Protein AF-A0A352UF40-F1 (afdb_monomer_lite)

Radius of gyration: 16.6 Å; chains: 1; bounding box: 32×24×46 Å

Foldseek 3Di:
DAFDDDDPVLVVVLVVVVCLVPDDVSDACPPPPSNGHDDDDAAPVVSVPDPPQVVCVVCVVVVHHDDDDPPDDDPPRVRHPPRCPVVPDD

pLDDT: mean 88.01, std 12.38, range [34.97, 97.56]

Secondary structure (DSSP, 8-state):
-EEPP--HHHHHHHHHTSGGGGSGGG--TT-TTT--EEE--SBHHHHHT--HHHHHHHHHHTT------TT---TTGGGBTT-GGGTS--

Structure (mmCIF, N/CA/C/O backbone):
data_AF-A0A352UF40-F1
#
_entry.id   AF-A0A352UF40-F1
#
loop_
_atom_site.group_PDB
_atom_site.id
_atom_site.type_symbol
_atom_site.label_atom_id
_atom_site.label_alt_id
_atom_site.label_comp_id
_atom_site.label_asym_id
_atom_site.label_entity_id
_atom_site.label_seq_id
_atom_site.pdbx_PDB_ins_code
_atom_site.Cartn_x
_atom_site.Cartn_y
_atom_site.Cartn_z
_atom_site.occupancy
_atom_site.B_iso_or_equiv
_atom_site.auth_seq_id
_atom_site.auth_comp_id
_atom_site.auth_asym_id
_atom_site.auth_atom_id
_atom_site.pdbx_PDB_model_num
ATOM 1 N N . VAL A 1 1 ? 0.561 7.415 -3.926 1.00 93.00 1 VAL A N 1
ATOM 2 C CA . VAL A 1 1 ? 1.464 6.328 -4.372 1.00 93.00 1 VAL A CA 1
ATOM 3 C C . VAL A 1 1 ? 2.400 6.920 -5.404 1.00 93.00 1 VAL A C 1
ATOM 5 O O . VAL A 1 1 ? 1.909 7.609 -6.288 1.00 93.00 1 VAL A O 1
ATOM 8 N N . HIS A 1 2 ? 3.704 6.706 -5.259 1.00 96.69 2 HIS A N 1
ATOM 9 C CA . HIS A 1 2 ? 4.722 7.147 -6.212 1.00 96.69 2 HIS A CA 1
ATOM 10 C C . HIS A 1 2 ? 5.180 5.931 -7.008 1.00 96.69 2 HIS A C 1
ATOM 12 O O . HIS A 1 2 ? 5.634 4.940 -6.433 1.00 96.69 2 HIS A O 1
ATOM 18 N N . VAL A 1 3 ? 4.994 6.001 -8.318 1.00 96.44 3 VAL A N 1
ATOM 19 C CA . VAL A 1 3 ? 5.321 4.938 -9.270 1.00 96.44 3 VAL A CA 1
ATOM 20 C C . VAL A 1 3 ? 6.680 5.273 -9.888 1.00 96.44 3 VAL A C 1
ATOM 22 O O . VAL A 1 3 ? 6.983 6.454 -10.066 1.00 96.44 3 VAL A O 1
ATOM 25 N N . ARG A 1 4 ? 7.526 4.271 -10.145 1.00 96.62 4 ARG A N 1
ATOM 26 C CA . ARG A 1 4 ? 8.788 4.499 -10.874 1.00 96.62 4 ARG A CA 1
ATOM 27 C C . ARG A 1 4 ? 8.553 4.653 -12.368 1.00 96.62 4 ARG A C 1
ATOM 29 O O . ARG A 1 4 ? 7.523 4.242 -12.889 1.00 96.62 4 ARG A O 1
ATOM 36 N N . ASP A 1 5 ? 9.572 5.153 -13.048 1.00 97.25 5 ASP A N 1
ATOM 37 C CA . ASP A 1 5 ? 9.655 5.051 -14.496 1.00 97.25 5 ASP A CA 1
ATOM 38 C C . ASP A 1 5 ? 9.902 3.592 -14.923 1.00 97.25 5 ASP A C 1
ATOM 40 O O . ASP A 1 5 ? 10.622 2.832 -14.257 1.00 97.25 5 ASP A O 1
ATOM 44 N N . PHE A 1 6 ? 9.299 3.214 -16.048 1.00 96.25 6 PHE A N 1
ATOM 45 C CA . PHE A 1 6 ? 9.415 1.898 -16.677 1.00 96.25 6 PHE A CA 1
ATOM 46 C C . PHE A 1 6 ? 10.019 2.057 -18.073 1.00 96.25 6 PHE A C 1
ATOM 48 O O . PHE A 1 6 ? 9.706 3.023 -18.773 1.00 96.25 6 PHE A O 1
ATOM 55 N N . SER A 1 7 ? 10.858 1.114 -18.507 1.00 97.56 7 SER A N 1
ATOM 56 C CA . SER A 1 7 ? 11.237 1.049 -19.921 1.00 97.56 7 SER A CA 1
ATOM 57 C C . SER A 1 7 ? 10.092 0.474 -20.751 1.00 97.56 7 SER A C 1
ATOM 59 O O . SER A 1 7 ? 9.252 -0.271 -20.248 1.00 97.56 7 SER A O 1
ATOM 61 N N . GLU A 1 8 ? 10.085 0.773 -22.047 1.00 97.44 8 GLU A N 1
ATOM 62 C CA . GLU A 1 8 ? 9.100 0.223 -22.984 1.00 97.44 8 GLU A CA 1
ATOM 63 C C . GLU A 1 8 ? 9.106 -1.312 -22.979 1.00 97.44 8 GLU A C 1
ATOM 65 O O . GLU A 1 8 ? 8.064 -1.929 -22.787 1.00 97.44 8 GLU A O 1
ATOM 70 N N . SER A 1 9 ? 10.294 -1.920 -23.019 1.00 97.44 9 SER A N 1
ATOM 71 C CA . SER A 1 9 ? 10.464 -3.375 -22.933 1.00 97.44 9 SER A CA 1
ATOM 72 C C . SER A 1 9 ? 9.899 -3.993 -21.650 1.00 97.44 9 SER A C 1
ATOM 74 O O . SER A 1 9 ? 9.411 -5.119 -21.661 1.00 97.44 9 SER A O 1
ATOM 76 N N . GLU A 1 10 ? 9.971 -3.282 -20.526 1.00 96.38 10 GLU A N 1
ATOM 77 C CA . GLU A 1 10 ? 9.438 -3.761 -19.254 1.00 96.38 10 GLU A CA 1
ATOM 78 C C . GLU A 1 10 ? 7.907 -3.687 -19.237 1.00 96.38 10 GLU A C 1
ATOM 80 O O . GLU A 1 10 ? 7.245 -4.611 -18.765 1.00 96.38 10 GLU A O 1
ATOM 85 N N . MET A 1 11 ? 7.345 -2.613 -19.802 1.00 95.94 11 MET A N 1
ATOM 86 C CA . MET A 1 11 ? 5.900 -2.468 -19.967 1.00 95.94 11 MET A CA 1
ATOM 87 C C . MET A 1 11 ? 5.332 -3.534 -20.905 1.00 95.94 11 MET A C 1
ATOM 89 O O . MET A 1 11 ? 4.310 -4.125 -20.571 1.00 95.94 11 MET A O 1
ATOM 93 N N . GLU A 1 12 ? 5.995 -3.830 -22.026 1.00 96.94 12 GLU A N 1
ATOM 94 C CA . GLU A 1 12 ? 5.595 -4.905 -22.947 1.00 96.94 12 GLU A CA 1
ATOM 95 C C . GLU A 1 12 ? 5.536 -6.260 -22.234 1.00 96.94 12 GLU A C 1
ATOM 97 O O . GLU A 1 12 ? 4.500 -6.922 -22.245 1.00 96.94 12 GLU A O 1
ATOM 102 N N . LEU A 1 13 ? 6.601 -6.627 -21.511 1.00 96.44 13 LEU A N 1
ATOM 103 C CA . LEU A 1 13 ? 6.637 -7.862 -20.721 1.00 96.44 13 LEU A CA 1
ATOM 104 C C . LEU A 1 13 ? 5.530 -7.907 -19.659 1.00 96.44 13 LEU A C 1
ATOM 106 O O . LEU A 1 13 ? 4.948 -8.966 -19.403 1.00 96.44 13 LEU A O 1
ATOM 110 N N . TYR A 1 14 ? 5.229 -6.770 -19.027 1.00 96.44 14 TYR A N 1
ATOM 111 C CA . TYR A 1 14 ? 4.174 -6.708 -18.025 1.00 96.44 14 TYR A CA 1
ATOM 112 C C . TYR A 1 14 ? 2.779 -6.860 -18.635 1.00 96.44 14 TYR A C 1
ATOM 114 O O . TYR A 1 14 ? 1.949 -7.592 -18.090 1.00 96.44 14 TYR A O 1
ATOM 122 N N . LEU A 1 15 ? 2.527 -6.228 -19.780 1.00 95.69 15 LEU A N 1
ATOM 123 C CA . LEU A 1 15 ? 1.277 -6.356 -20.528 1.00 95.69 15 LEU A CA 1
ATOM 124 C C . LEU A 1 15 ? 1.063 -7.793 -21.016 1.00 95.69 15 LEU A C 1
ATOM 126 O O . LEU A 1 15 ? -0.021 -8.343 -20.807 1.00 95.69 15 LEU A O 1
ATOM 130 N N . ASP A 1 16 ? 2.105 -8.424 -21.562 1.00 96.75 16 ASP A N 1
ATOM 131 C CA . ASP A 1 16 ? 2.076 -9.812 -22.040 1.00 96.75 16 ASP A CA 1
ATOM 132 C C . ASP A 1 16 ? 1.780 -10.818 -20.921 1.00 96.75 16 ASP A C 1
ATOM 134 O O . ASP A 1 16 ? 1.199 -11.877 -21.163 1.00 96.75 16 ASP A O 1
ATOM 138 N N . SER A 1 17 ? 2.118 -10.484 -19.671 1.00 94.88 17 SER A N 1
ATOM 139 C CA . SER A 1 17 ? 1.794 -11.332 -18.520 1.00 94.88 17 SER A CA 1
ATOM 140 C C . SER A 1 17 ? 0.287 -11.439 -18.237 1.00 94.88 17 SER A C 1
ATOM 142 O O . SER A 1 17 ? -0.131 -12.326 -17.495 1.00 94.88 17 SER A O 1
ATOM 144 N N . GLY A 1 18 ? -0.535 -10.515 -18.754 1.00 95.38 18 GLY A N 1
ATOM 145 C CA . GLY A 1 18 ? -1.973 -10.420 -18.466 1.00 95.38 18 GLY A CA 1
ATOM 146 C C . GLY A 1 18 ? -2.321 -9.927 -17.051 1.00 95.38 18 GLY A C 1
ATOM 147 O O . GLY A 1 18 ? -3.449 -9.502 -16.812 1.00 95.38 18 GLY A O 1
ATOM 148 N N . THR A 1 19 ? -1.344 -9.891 -16.140 1.00 93.12 19 THR A N 1
ATOM 149 C CA . THR A 1 19 ? -1.446 -9.369 -14.769 1.00 93.12 19 THR A CA 1
ATOM 150 C C . THR A 1 19 ? -2.089 -7.982 -14.631 1.00 93.12 19 THR A C 1
ATOM 152 O O . THR A 1 19 ? -2.813 -7.778 -13.661 1.00 93.12 19 THR A O 1
ATOM 155 N N . PRO A 1 20 ? -1.863 -6.995 -15.520 1.00 95.56 20 PRO A N 1
ATOM 156 C CA . PRO A 1 20 ? -2.480 -5.678 -15.350 1.00 95.56 20 PRO A CA 1
ATOM 157 C C . PRO A 1 20 ? -3.996 -5.656 -15.604 1.00 95.56 20 PRO A C 1
ATOM 159 O O . PRO A 1 20 ? -4.664 -4.715 -15.179 1.00 95.56 20 PRO A O 1
ATOM 162 N N . MET A 1 21 ? -4.553 -6.660 -16.289 1.00 95.25 21 MET A N 1
ATOM 163 C CA . MET A 1 21 ? -5.920 -6.607 -16.828 1.00 95.25 21 MET A CA 1
ATOM 164 C C . MET A 1 21 ? -7.012 -6.684 -15.756 1.00 95.25 21 MET A C 1
ATOM 166 O O . MET A 1 21 ? -8.123 -6.206 -15.981 1.00 95.25 21 MET A O 1
ATOM 170 N N . ASP A 1 22 ? -6.709 -7.256 -14.591 1.00 93.38 22 ASP A N 1
ATOM 171 C CA . ASP A 1 22 ? -7.634 -7.362 -13.460 1.00 93.38 22 ASP A CA 1
ATOM 172 C C . ASP A 1 22 ? -7.391 -6.296 -12.377 1.00 93.38 22 ASP A C 1
ATOM 174 O O . ASP A 1 22 ? -7.993 -6.347 -11.301 1.00 93.38 22 ASP A O 1
ATOM 178 N N . ARG A 1 23 ? -6.537 -5.298 -12.655 1.00 93.00 23 ARG A N 1
ATOM 179 C CA . ARG A 1 23 ? -6.108 -4.301 -11.668 1.00 93.00 23 ARG A CA 1
ATOM 180 C C . ARG A 1 23 ? -6.527 -2.898 -12.055 1.00 93.00 23 ARG A C 1
ATOM 182 O O . ARG A 1 23 ? -6.213 -2.395 -13.133 1.00 93.00 23 ARG A O 1
ATOM 189 N N . ALA A 1 24 ? -7.185 -2.213 -11.125 1.00 93.88 24 ALA A N 1
ATOM 190 C CA . ALA A 1 24 ? -7.468 -0.795 -11.283 1.00 93.88 24 ALA A CA 1
ATOM 191 C C . ALA A 1 24 ? -6.150 -0.011 -11.430 1.00 93.88 24 ALA A C 1
ATOM 193 O O . ALA A 1 24 ? -5.247 -0.141 -10.608 1.00 93.88 24 ALA A O 1
ATOM 194 N N . GLY A 1 25 ? -6.042 0.795 -12.490 1.00 93.44 25 GLY A N 1
ATOM 195 C CA . GLY A 1 25 ? -4.807 1.514 -12.819 1.00 93.44 25 GLY A CA 1
ATOM 196 C C . GLY A 1 25 ? -3.735 0.661 -13.503 1.00 93.44 25 GLY A C 1
ATOM 197 O O . GLY A 1 25 ? -2.629 1.156 -13.682 1.00 93.44 25 GLY A O 1
ATOM 198 N N . ALA A 1 26 ? -4.057 -0.579 -13.895 1.00 95.50 26 ALA A N 1
ATOM 199 C CA . ALA A 1 26 ? -3.176 -1.488 -14.625 1.00 95.50 26 ALA A CA 1
ATOM 200 C C . ALA A 1 26 ? -1.870 -1.841 -13.890 1.00 95.50 26 ALA A C 1
ATOM 202 O O . ALA A 1 26 ? -0.881 -2.172 -14.526 1.00 95.50 26 ALA A O 1
ATOM 203 N N . TYR A 1 27 ? -1.845 -1.782 -12.555 1.00 95.62 27 TYR A N 1
ATOM 204 C CA . TYR A 1 27 ? -0.747 -2.309 -11.739 1.00 95.62 27 TYR A CA 1
ATOM 205 C C . TYR A 1 27 ? -1.251 -2.727 -10.357 1.00 95.62 27 TYR A C 1
ATOM 207 O O . TYR A 1 27 ? -2.324 -2.321 -9.917 1.00 95.62 27 TYR A O 1
ATOM 215 N N . GLY A 1 28 ? -0.461 -3.529 -9.640 1.00 95.06 28 GLY A N 1
ATOM 216 C CA . GLY A 1 28 ? -0.726 -3.847 -8.235 1.00 95.06 28 GLY A CA 1
ATOM 217 C C . GLY A 1 28 ? 0.487 -3.557 -7.365 1.00 95.06 28 GLY A C 1
ATOM 218 O O . GLY A 1 28 ? 1.603 -3.919 -7.714 1.00 95.06 28 GLY A O 1
ATOM 219 N N . VAL A 1 29 ? 0.282 -2.947 -6.197 1.00 94.31 29 VAL A N 1
ATOM 220 C CA . VAL A 1 29 ? 1.370 -2.704 -5.226 1.00 94.31 29 VAL A CA 1
ATOM 221 C C . VAL A 1 29 ? 1.945 -4.007 -4.638 1.00 94.31 29 VAL A C 1
ATOM 223 O O . VAL A 1 29 ? 3.046 -4.022 -4.101 1.00 94.31 29 VAL A O 1
ATOM 226 N N . GLN A 1 30 ? 1.195 -5.109 -4.744 1.00 92.88 30 GLN A N 1
ATOM 227 C CA . GLN A 1 30 ? 1.604 -6.461 -4.345 1.00 92.88 30 GLN A CA 1
ATOM 228 C C . GLN A 1 30 ? 2.443 -7.182 -5.411 1.00 92.88 30 GLN A C 1
ATOM 230 O O . GLN A 1 30 ? 2.904 -8.298 -5.172 1.00 92.88 30 GLN A O 1
ATOM 235 N N . ASP A 1 31 ? 2.608 -6.581 -6.589 1.00 94.19 31 ASP A N 1
ATOM 236 C CA . ASP A 1 31 ? 3.325 -7.187 -7.703 1.00 94.19 31 ASP A CA 1
ATOM 237 C C . ASP A 1 31 ? 4.831 -7.156 -7.463 1.00 94.19 31 ASP A C 1
ATOM 239 O O . ASP A 1 31 ? 5.494 -6.163 -7.746 1.00 94.19 31 ASP A O 1
ATOM 243 N N . MET A 1 32 ? 5.377 -8.232 -6.903 1.00 91.62 32 MET A N 1
ATOM 244 C CA . MET A 1 32 ? 6.817 -8.327 -6.663 1.00 91.62 32 MET A CA 1
ATOM 245 C C . MET A 1 32 ? 7.634 -8.452 -7.962 1.00 91.62 32 MET A C 1
ATOM 247 O O . MET A 1 32 ? 8.689 -7.822 -8.022 1.00 91.62 32 MET A O 1
ATOM 251 N N . PRO A 1 33 ? 7.197 -9.209 -8.994 1.00 93.31 33 PR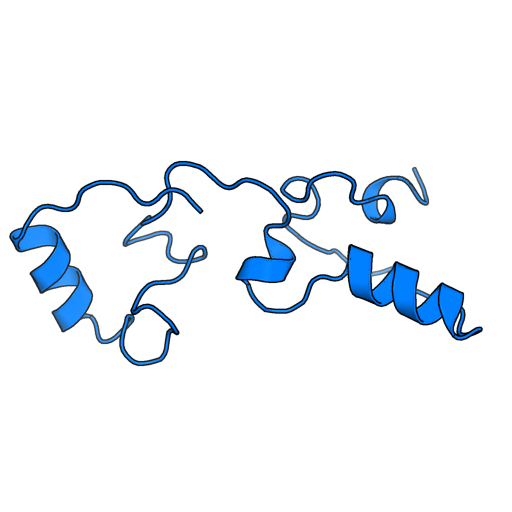O A N 1
ATOM 252 C CA . PRO A 1 33 ? 7.893 -9.245 -10.281 1.00 93.31 33 PRO A CA 1
ATOM 253 C C . PRO A 1 33 ? 7.962 -7.889 -10.991 1.00 93.31 33 PRO A C 1
ATOM 255 O O . PRO A 1 33 ? 9.041 -7.501 -11.428 1.00 93.31 33 PRO A O 1
ATOM 258 N N . PHE A 1 34 ? 6.842 -7.161 -11.090 1.00 95.38 34 PHE A N 1
ATOM 259 C CA . PHE A 1 34 ? 6.818 -5.856 -11.763 1.00 95.38 34 PHE A CA 1
ATOM 260 C C . PHE A 1 34 ? 7.324 -4.719 -10.863 1.00 95.38 34 PHE A C 1
ATOM 262 O O . PHE A 1 34 ? 7.915 -3.755 -11.337 1.00 95.38 34 PHE A O 1
ATOM 269 N N . ASN A 1 35 ? 7.124 -4.822 -9.548 1.00 95.56 35 ASN A N 1
ATOM 270 C CA . ASN A 1 35 ? 7.545 -3.856 -8.531 1.00 95.56 35 ASN A CA 1
ATOM 271 C C . ASN A 1 35 ? 7.331 -2.374 -8.936 1.00 95.56 35 ASN A C 1
ATOM 273 O O . ASN A 1 35 ? 8.299 -1.622 -9.105 1.00 95.56 35 ASN A O 1
ATOM 277 N N . PRO A 1 36 ? 6.072 -1.939 -9.127 1.00 96.31 36 PRO A N 1
ATOM 278 C CA . PRO A 1 36 ? 5.765 -0.641 -9.732 1.00 96.31 36 PRO A CA 1
ATOM 279 C C . PRO A 1 36 ? 5.997 0.573 -8.821 1.00 96.31 36 PRO A C 1
ATOM 281 O O . PRO A 1 36 ? 6.108 1.698 -9.304 1.00 96.31 36 PRO A O 1
ATOM 284 N N . VAL A 1 37 ? 6.032 0.386 -7.500 1.00 95.94 37 VAL A N 1
ATOM 285 C CA . VAL A 1 37 ? 5.927 1.480 -6.520 1.00 95.94 37 VAL A CA 1
ATOM 286 C C . VAL A 1 37 ? 7.257 1.721 -5.813 1.00 95.94 37 VAL A C 1
ATOM 288 O O . VAL A 1 37 ? 7.825 0.809 -5.223 1.00 95.94 37 VAL A O 1
ATOM 291 N N . THR A 1 38 ? 7.726 2.969 -5.805 1.00 95.62 38 THR A N 1
ATOM 292 C CA . THR A 1 38 ? 8.957 3.389 -5.103 1.00 95.62 38 THR A CA 1
ATOM 293 C C . THR A 1 38 ? 8.687 3.938 -3.719 1.00 95.62 38 THR A C 1
ATOM 295 O O . THR A 1 38 ? 9.499 3.783 -2.809 1.00 95.62 38 THR A O 1
ATOM 298 N N . LYS A 1 39 ? 7.542 4.598 -3.550 1.00 94.25 39 LYS A N 1
ATOM 299 C CA . LYS A 1 39 ? 7.132 5.176 -2.278 1.00 94.25 39 LYS A CA 1
ATOM 300 C C . LYS A 1 39 ? 5.622 5.152 -2.155 1.00 94.25 39 LYS A C 1
ATOM 302 O O . LYS A 1 39 ? 4.879 5.328 -3.121 1.00 94.25 39 LYS A O 1
ATOM 307 N N . MET A 1 40 ? 5.155 5.007 -0.930 1.00 91.81 40 MET A N 1
ATOM 308 C CA . MET A 1 40 ? 3.751 5.125 -0.600 1.00 91.81 40 MET A CA 1
ATOM 309 C C . MET A 1 40 ? 3.605 5.992 0.643 1.00 91.81 40 MET A C 1
ATOM 311 O O . MET A 1 40 ? 4.339 5.816 1.607 1.00 91.81 40 MET A O 1
ATOM 315 N N . ASP A 1 41 ? 2.657 6.919 0.579 1.00 93.06 41 ASP A N 1
ATOM 316 C CA . ASP A 1 41 ? 2.233 7.752 1.697 1.00 93.06 41 ASP A CA 1
ATOM 317 C C . ASP A 1 41 ? 0.804 7.319 2.066 1.00 93.06 41 ASP A C 1
ATOM 319 O O . ASP A 1 41 ? -0.021 7.090 1.170 1.00 93.06 41 ASP A O 1
ATOM 323 N N . GLY A 1 42 ? 0.510 7.176 3.358 1.00 91.94 42 GLY A N 1
ATOM 324 C CA . GLY A 1 42 ? -0.762 6.668 3.869 1.00 91.94 42 GLY A CA 1
ATOM 325 C C . GLY A 1 42 ? -0.727 5.180 4.231 1.00 91.94 42 GLY A C 1
ATOM 326 O O . GLY A 1 42 ? 0.217 4.691 4.846 1.00 91.94 42 GLY A O 1
ATOM 327 N N . CYS A 1 43 ? -1.795 4.445 3.901 1.00 92.06 43 CYS A N 1
ATOM 328 C CA . CYS A 1 43 ? -1.955 3.049 4.319 1.00 92.06 43 CYS A CA 1
ATOM 329 C C . CYS A 1 43 ? -1.897 2.048 3.169 1.00 92.06 43 CYS A C 1
ATOM 331 O O . CYS A 1 43 ? -2.739 2.062 2.274 1.00 92.06 43 CYS A O 1
ATOM 333 N N . TYR A 1 44 ? -0.956 1.107 3.260 1.00 93.25 44 TYR A N 1
ATOM 334 C CA . TYR A 1 44 ? -0.805 -0.005 2.324 1.00 93.25 44 TYR A CA 1
ATOM 335 C C . TYR A 1 44 ? -2.084 -0.817 2.152 1.00 93.25 44 TYR A C 1
ATOM 337 O O . TYR A 1 44 ? -2.515 -1.089 1.035 1.00 93.25 44 TYR A O 1
ATOM 345 N N . LEU A 1 45 ? -2.725 -1.170 3.266 1.00 92.50 45 LEU A N 1
ATOM 346 C CA . LEU A 1 45 ? -3.929 -1.995 3.260 1.00 92.50 45 LEU A CA 1
ATOM 347 C C . LEU A 1 45 ? -5.098 -1.289 2.561 1.00 92.50 45 LEU A C 1
ATOM 349 O O . LEU A 1 45 ? -5.925 -1.949 1.938 1.00 92.50 45 LEU A O 1
ATOM 353 N N . ASN A 1 46 ? -5.125 0.049 2.588 1.00 93.94 46 ASN A N 1
ATOM 354 C CA . ASN A 1 46 ? -6.078 0.832 1.805 1.00 93.94 46 ASN A CA 1
ATOM 355 C C . ASN A 1 46 ? -5.864 0.635 0.298 1.00 93.94 46 ASN A C 1
ATOM 357 O O . ASN A 1 46 ? -6.827 0.414 -0.424 1.00 93.94 46 ASN A O 1
ATOM 361 N N . VAL A 1 47 ? -4.609 0.674 -0.163 1.00 94.38 47 VAL A N 1
ATOM 362 C CA . VAL A 1 47 ? -4.258 0.471 -1.581 1.00 94.38 47 VAL A CA 1
ATOM 363 C C . VAL A 1 47 ? -4.544 -0.965 -2.022 1.00 94.38 47 VAL A C 1
ATOM 365 O O . VAL A 1 47 ? -5.031 -1.176 -3.126 1.00 94.38 47 VAL A O 1
ATOM 368 N N . VAL A 1 48 ? -4.288 -1.949 -1.154 1.00 93.56 48 VAL A N 1
ATOM 369 C CA . VAL A 1 48 ? -4.643 -3.358 -1.404 1.00 93.56 48 VAL A CA 1
ATOM 370 C C . VAL A 1 48 ? -6.160 -3.559 -1.500 1.00 93.56 48 VAL A C 1
ATOM 372 O O . VAL A 1 48 ? -6.604 -4.460 -2.204 1.00 93.56 48 VAL A O 1
ATOM 375 N N . GLY A 1 49 ? -6.952 -2.727 -0.816 1.00 92.94 49 GLY A N 1
ATOM 376 C CA . GLY A 1 49 ? -8.408 -2.681 -0.974 1.00 92.94 49 GLY A CA 1
ATOM 377 C C . GLY A 1 49 ? -9.218 -2.763 0.320 1.00 92.94 49 GLY A C 1
ATOM 378 O O . GLY A 1 49 ? -10.442 -2.681 0.263 1.00 92.94 49 GLY A O 1
ATOM 379 N N . LEU A 1 50 ? -8.582 -2.899 1.491 1.00 92.69 50 LEU A N 1
ATOM 380 C CA . LEU A 1 50 ? -9.283 -2.878 2.777 1.00 92.69 50 LEU A CA 1
ATOM 381 C C . LEU A 1 50 ? -8.487 -2.125 3.859 1.00 92.69 50 LE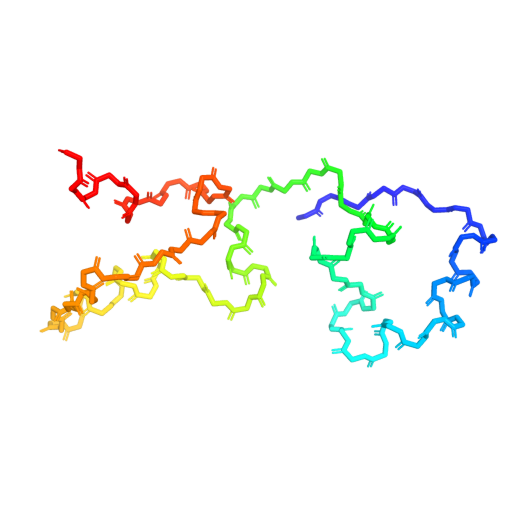U A C 1
ATOM 383 O O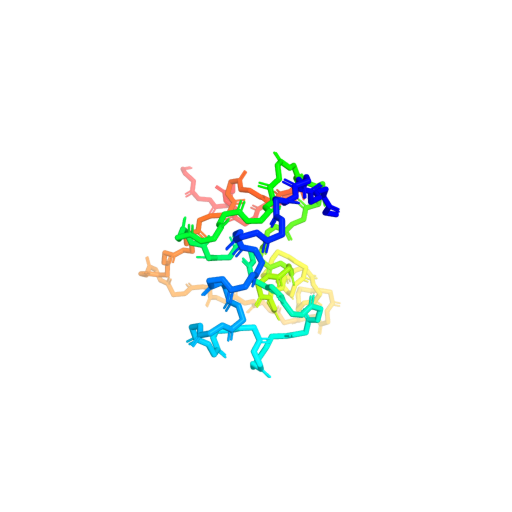 . LEU A 1 50 ? -7.585 -2.697 4.474 1.00 92.69 50 LEU A O 1
ATOM 387 N N . PRO A 1 51 ? -8.834 -0.862 4.166 1.00 91.69 51 PRO A N 1
ATOM 388 C CA . PRO A 1 51 ? -8.150 -0.071 5.187 1.00 91.69 51 PRO A CA 1
ATOM 389 C C . PRO A 1 51 ? -8.545 -0.517 6.603 1.00 91.69 51 PRO A C 1
ATOM 391 O O . PRO A 1 51 ? -9.372 0.115 7.258 1.00 91.69 51 PRO A O 1
ATOM 394 N N . LEU A 1 52 ? -7.958 -1.612 7.095 1.00 89.25 52 LEU A N 1
ATOM 395 C CA . LEU A 1 52 ? -8.356 -2.246 8.362 1.00 89.25 52 LEU A CA 1
ATOM 396 C C . LEU A 1 52 ? -8.383 -1.280 9.556 1.00 89.25 52 LEU A C 1
ATOM 398 O O . LEU A 1 52 ? -9.342 -1.294 10.322 1.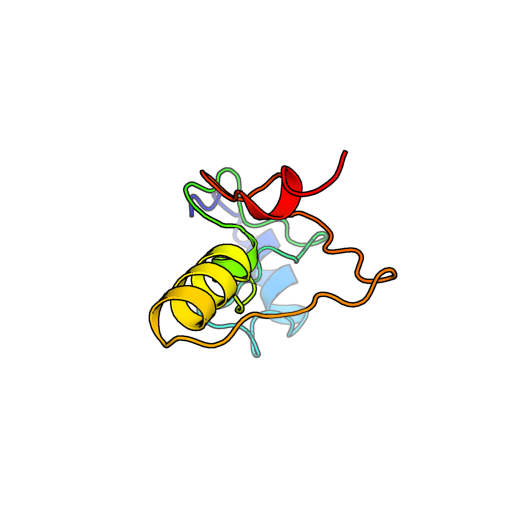00 89.25 52 LEU A O 1
ATOM 402 N N . CYS A 1 53 ? -7.388 -0.403 9.691 1.00 86.94 53 CYS A N 1
ATOM 403 C CA . CYS A 1 53 ? -7.305 0.562 10.798 1.00 86.94 53 CYS A CA 1
ATOM 404 C C . CYS A 1 53 ? -8.476 1.555 10.766 1.00 86.94 53 CYS A C 1
ATOM 406 O O . CYS A 1 53 ? -9.104 1.826 11.789 1.00 86.94 53 CYS A O 1
ATOM 408 N N . THR A 1 54 ? -8.829 2.032 9.570 1.00 90.38 54 THR A N 1
ATOM 409 C CA . THR A 1 54 ? -9.990 2.898 9.355 1.00 90.38 54 THR A CA 1
ATOM 410 C C . THR A 1 54 ? -11.292 2.150 9.609 1.00 90.38 54 THR A C 1
ATOM 412 O O . THR A 1 54 ? -12.160 2.679 10.296 1.00 90.38 54 THR A O 1
ATOM 415 N N . VAL A 1 55 ? -11.428 0.917 9.111 1.00 91.19 55 VAL A N 1
ATOM 416 C CA . VAL A 1 55 ? -12.623 0.089 9.333 1.00 91.19 55 VAL A CA 1
ATOM 417 C C . VAL A 1 55 ? -12.849 -0.138 10.823 1.00 91.19 55 VAL A C 1
ATOM 419 O O . VAL A 1 55 ? -13.961 0.080 11.294 1.00 91.19 55 VAL A O 1
ATOM 422 N N . VAL A 1 56 ? -11.814 -0.508 11.583 1.00 88.69 56 VAL A N 1
ATOM 423 C CA . VAL A 1 56 ? -11.959 -0.715 13.029 1.00 88.69 56 VAL A CA 1
ATOM 424 C C . VAL A 1 56 ? -12.352 0.577 13.739 1.00 88.69 56 VAL A C 1
ATOM 426 O O . VAL A 1 56 ? -13.322 0.572 14.493 1.00 88.69 56 VAL A O 1
ATOM 429 N N . SER A 1 57 ? -11.686 1.695 13.434 1.00 87.44 57 SER A N 1
ATOM 430 C CA . SER A 1 57 ? -12.040 2.999 14.011 1.00 87.44 57 SER A CA 1
ATOM 431 C C . SER A 1 57 ? -13.485 3.409 13.699 1.00 87.44 57 SER A C 1
ATOM 433 O O . SER A 1 57 ? -14.187 3.941 14.557 1.00 87.44 57 SER A O 1
ATOM 435 N N . LEU A 1 58 ? -13.963 3.160 12.476 1.00 91.56 58 LEU A N 1
ATOM 436 C CA . LEU A 1 58 ? -15.342 3.460 12.088 1.00 91.56 58 LEU A CA 1
ATOM 437 C C . LEU A 1 58 ? -16.349 2.544 12.788 1.00 91.56 58 LEU A C 1
ATOM 439 O O . LEU A 1 58 ? -17.397 3.023 13.211 1.00 91.56 58 LEU A O 1
ATOM 443 N N . MET A 1 59 ? -16.027 1.260 12.948 1.00 91.44 59 MET A N 1
ATOM 444 C CA . MET A 1 59 ? -16.879 0.298 13.653 1.00 91.44 59 MET A CA 1
ATOM 445 C C . MET A 1 59 ? -17.051 0.682 15.128 1.00 91.44 59 MET A C 1
ATOM 447 O O . MET A 1 59 ? -18.179 0.713 15.620 1.00 91.44 59 MET A O 1
ATOM 451 N N . GLU A 1 60 ? -15.969 1.095 15.798 1.00 88.06 60 GLU A N 1
ATOM 452 C CA . GLU A 1 60 ? -16.031 1.636 17.162 1.00 88.06 60 GLU A CA 1
ATOM 453 C C . GLU A 1 60 ? -16.943 2.875 17.236 1.00 88.06 60 GLU A C 1
ATOM 455 O O . GLU A 1 60 ? -17.786 2.975 18.128 1.00 88.06 60 GLU A O 1
ATOM 460 N N . LYS A 1 61 ? -16.841 3.794 16.262 1.00 90.19 61 LYS A N 1
ATOM 461 C CA . LYS A 1 61 ? -17.664 5.019 16.206 1.00 90.19 61 LYS A CA 1
ATOM 462 C C . LYS A 1 61 ? -19.155 4.755 16.015 1.00 90.19 61 LYS A C 1
ATOM 464 O O . LYS A 1 61 ? -19.964 5.537 16.504 1.00 90.19 61 LYS A O 1
ATOM 469 N N . VAL A 1 62 ? -19.531 3.673 15.333 1.00 95.25 62 VAL A N 1
ATOM 470 C CA . VAL A 1 62 ? -20.942 3.265 15.189 1.00 95.25 62 VAL A CA 1
ATOM 471 C C . VAL A 1 62 ? -21.423 2.379 16.347 1.00 95.25 62 VAL A C 1
ATOM 473 O O . VAL A 1 62 ? -22.496 1.787 16.268 1.00 95.25 62 VAL A O 1
ATOM 476 N N . GLY A 1 63 ? -20.646 2.282 17.431 1.00 91.38 63 GLY A N 1
ATOM 477 C CA . GLY A 1 63 ? -21.007 1.539 18.639 1.00 91.38 63 GLY A CA 1
ATOM 478 C C . GLY A 1 63 ? -20.777 0.030 18.543 1.00 91.38 63 GLY A C 1
ATOM 479 O O . GLY A 1 63 ? -21.282 -0.718 19.378 1.00 91.38 63 GLY A O 1
ATOM 480 N N . THR A 1 64 ? -20.023 -0.437 17.545 1.00 89.00 64 THR A N 1
ATOM 481 C CA . THR A 1 64 ? -19.680 -1.854 17.379 1.00 89.00 64 THR A CA 1
ATOM 482 C C . THR A 1 64 ? -18.241 -2.103 17.818 1.00 89.00 64 THR A C 1
ATOM 484 O O . THR A 1 64 ? -17.292 -1.651 17.184 1.00 89.00 64 THR A O 1
ATOM 487 N N . VAL A 1 65 ? -18.057 -2.880 18.887 1.00 79.56 65 VAL A N 1
ATOM 488 C CA . VAL A 1 65 ? -16.719 -3.319 19.306 1.00 79.56 65 VAL A CA 1
ATOM 489 C C . VAL A 1 65 ? -16.315 -4.543 18.489 1.00 79.56 65 VAL A C 1
ATOM 491 O O . VAL A 1 65 ? -16.886 -5.625 18.647 1.00 79.56 65 VAL A O 1
ATOM 494 N N . LEU A 1 66 ? -15.312 -4.387 17.626 1.00 82.19 66 LEU A N 1
ATOM 495 C CA . LEU A 1 66 ? -14.719 -5.510 16.908 1.00 82.19 66 LEU A CA 1
ATOM 496 C C . LEU A 1 66 ? -13.809 -6.310 17.840 1.00 82.19 66 LEU A C 1
ATOM 498 O O . LEU A 1 66 ? -12.811 -5.805 18.347 1.00 82.19 66 LEU A O 1
ATOM 502 N N . LYS A 1 67 ? -14.130 -7.591 18.021 1.00 82.12 67 LYS A N 1
ATOM 503 C CA . LYS A 1 67 ? -13.220 -8.556 18.640 1.00 82.12 67 LYS A CA 1
ATOM 504 C C . LYS A 1 67 ? -12.394 -9.207 17.540 1.00 82.12 67 LYS A C 1
ATOM 506 O O . LYS A 1 67 ? -12.913 -10.024 16.780 1.00 82.12 67 LYS A O 1
ATOM 511 N N . LEU A 1 68 ? -11.123 -8.832 17.442 1.00 79.44 68 LEU A N 1
ATOM 512 C CA . LEU A 1 68 ? -10.201 -9.505 16.535 1.00 79.44 68 LEU A CA 1
ATOM 513 C C . LEU A 1 68 ? -9.939 -10.921 17.050 1.00 79.44 68 LEU A C 1
ATOM 515 O O . LEU A 1 68 ? -9.788 -11.155 18.248 1.00 79.44 68 LEU A O 1
ATOM 519 N N . HIS A 1 69 ? -9.922 -11.891 16.140 1.00 85.12 69 HIS A N 1
ATOM 520 C CA . HIS A 1 69 ? -9.610 -13.262 16.512 1.00 85.12 69 HIS A CA 1
ATOM 521 C C . HIS A 1 69 ? -8.138 -13.345 16.971 1.00 85.12 69 HIS A C 1
ATOM 523 O O . HIS A 1 69 ? -7.282 -12.825 16.258 1.00 85.12 69 HIS A O 1
ATOM 529 N N . PRO A 1 70 ? -7.790 -14.062 18.060 1.00 82.00 70 PRO A N 1
ATOM 530 C CA . PRO A 1 70 ? -6.415 -14.096 18.592 1.00 82.00 70 PRO A CA 1
ATOM 531 C C . PRO A 1 70 ? -5.343 -14.613 17.619 1.00 82.00 70 PRO A C 1
ATOM 533 O O . PRO A 1 70 ? -4.151 -14.420 17.822 1.00 82.00 70 PRO A O 1
ATOM 536 N N . ARG A 1 71 ? -5.757 -15.317 16.559 1.00 86.38 71 ARG A N 1
ATOM 537 C CA . ARG A 1 71 ? -4.859 -15.806 15.494 1.00 86.38 71 ARG A CA 1
ATOM 538 C C . ARG A 1 71 ? -4.749 -14.868 14.294 1.00 86.38 71 ARG A C 1
ATOM 540 O O . ARG A 1 71 ? -4.058 -15.210 13.338 1.00 86.38 71 ARG A O 1
ATOM 547 N N . LEU A 1 72 ? -5.464 -13.746 14.289 1.00 81.62 72 LEU A N 1
ATOM 548 C CA . LEU A 1 72 ? -5.415 -12.811 13.178 1.00 81.62 72 LEU A CA 1
ATOM 549 C C . LEU A 1 72 ? -4.011 -12.204 13.106 1.00 81.62 72 LEU A C 1
ATOM 551 O O . LEU A 1 72 ? -3.583 -11.471 13.991 1.00 81.62 72 LEU A O 1
ATOM 555 N N . ARG A 1 73 ? -3.292 -12.527 12.035 1.00 80.50 73 ARG A N 1
ATOM 556 C CA . ARG A 1 73 ? -2.006 -11.927 11.684 1.00 80.50 73 ARG A CA 1
ATOM 557 C C . ARG A 1 73 ? -2.265 -11.049 10.473 1.00 80.50 73 ARG A C 1
ATOM 559 O O . ARG A 1 73 ? -2.545 -11.575 9.400 1.00 80.50 73 ARG A O 1
ATOM 566 N N . VAL A 1 74 ? -2.213 -9.735 10.646 1.00 75.44 74 VAL A N 1
ATOM 567 C CA . VAL A 1 74 ? -2.335 -8.799 9.525 1.00 75.44 74 VAL A CA 1
ATOM 568 C C . VAL A 1 74 ? -0.925 -8.486 9.032 1.00 75.44 74 VAL A C 1
ATOM 570 O O . VAL A 1 74 ? -0.200 -7.760 9.714 1.00 75.44 74 VAL A O 1
ATOM 573 N N . PRO A 1 75 ? -0.487 -9.045 7.892 1.00 78.12 75 PRO A N 1
ATOM 574 C CA . PRO A 1 75 ? 0.811 -8.690 7.349 1.00 78.12 75 PRO A CA 1
ATOM 575 C C . PRO A 1 75 ? 0.785 -7.228 6.889 1.00 78.12 75 PRO A C 1
ATOM 577 O O . PRO A 1 75 ? -0.254 -6.723 6.461 1.00 78.12 75 PRO A O 1
ATOM 580 N N . TYR A 1 76 ? 1.943 -6.568 6.931 1.00 81.44 76 TYR A N 1
ATOM 581 C CA . TYR A 1 76 ? 2.140 -5.228 6.371 1.00 81.44 76 TYR A CA 1
ATOM 582 C C . TYR A 1 76 ? 1.414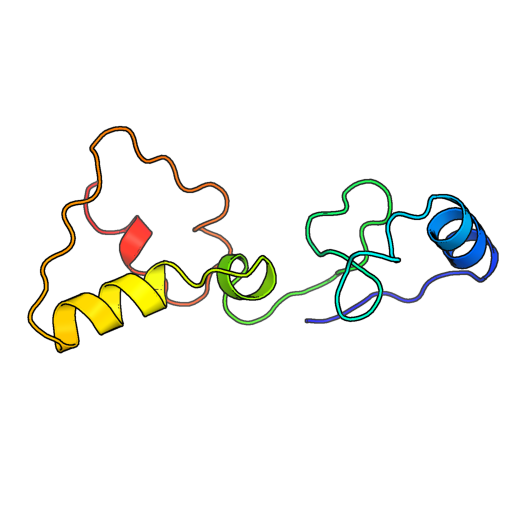 -4.082 7.097 1.00 81.44 76 TYR A C 1
ATOM 584 O O . TYR A 1 76 ? 1.240 -3.014 6.507 1.00 81.44 76 TYR A O 1
ATOM 592 N N . PHE A 1 77 ? 0.979 -4.276 8.350 1.00 80.06 77 PHE A N 1
ATOM 593 C CA . PHE A 1 77 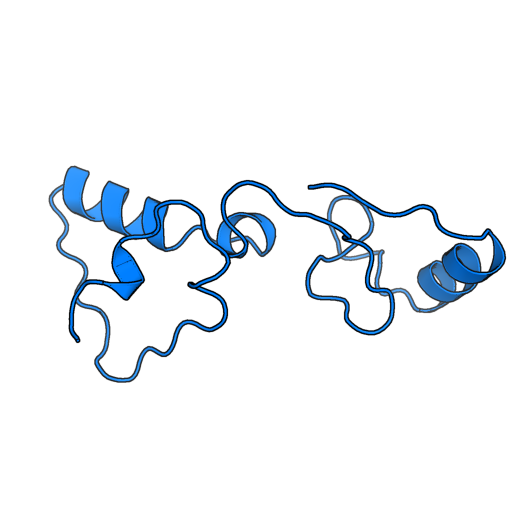? 0.361 -3.204 9.148 1.00 80.06 77 PHE A CA 1
ATOM 594 C C . PHE A 1 77 ? 1.335 -2.040 9.395 1.00 80.06 77 PHE A C 1
ATOM 596 O O . PHE A 1 77 ? 0.925 -0.886 9.465 1.00 80.06 77 PHE A O 1
ATOM 603 N N . ASP A 1 78 ? 2.624 -2.363 9.491 1.00 83.12 78 ASP A N 1
ATOM 604 C CA . ASP A 1 78 ? 3.753 -1.453 9.669 1.00 83.12 78 ASP A CA 1
ATOM 605 C C . ASP A 1 78 ? 3.938 -0.506 8.473 1.00 83.12 78 ASP A C 1
ATOM 607 O O . ASP A 1 78 ? 4.619 0.508 8.579 1.00 83.12 78 ASP A O 1
ATOM 611 N N . ARG A 1 79 ? 3.275 -0.797 7.346 1.00 87.81 79 ARG A N 1
ATOM 612 C CA . ARG A 1 79 ? 3.214 0.057 6.153 1.00 87.81 79 ARG A CA 1
ATOM 613 C C . ARG A 1 79 ? 1.948 0.921 6.109 1.00 87.81 79 ARG A C 1
ATOM 615 O O . ARG A 1 79 ? 1.495 1.287 5.024 1.00 87.81 79 ARG A O 1
ATOM 622 N N . CYS A 1 80 ? 1.329 1.193 7.257 1.00 88.25 80 CYS A N 1
ATOM 623 C CA . CYS A 1 80 ? 0.196 2.104 7.361 1.00 88.25 80 CYS A CA 1
ATOM 624 C C . CYS A 1 80 ? 0.447 3.239 8.348 1.00 88.25 80 CYS A C 1
ATOM 626 O O . CYS A 1 80 ? 0.551 3.017 9.554 1.00 88.25 80 CYS A O 1
ATOM 628 N N . ASP A 1 81 ? 0.440 4.466 7.829 1.00 86.25 81 ASP A N 1
ATOM 629 C CA . ASP A 1 81 ? 0.582 5.678 8.630 1.00 86.25 81 ASP A CA 1
ATOM 630 C C . ASP A 1 81 ? -0.538 5.782 9.675 1.00 86.25 81 ASP A C 1
ATOM 632 O O . ASP A 1 81 ? -1.726 5.697 9.353 1.00 86.25 81 ASP A O 1
ATOM 636 N N . GLY A 1 82 ? -0.157 5.966 10.942 1.00 77.88 82 GLY A N 1
ATOM 637 C CA . GLY A 1 82 ? -1.099 6.191 12.044 1.00 77.88 82 GLY A CA 1
ATOM 638 C C . GLY A 1 82 ? -2.000 4.997 12.380 1.00 77.88 82 GLY A C 1
ATOM 639 O O . GLY A 1 82 ? -3.046 5.177 13.001 1.00 77.88 82 GLY A O 1
ATOM 640 N N . CYS A 1 83 ? -1.639 3.776 11.970 1.00 78.56 83 CYS A N 1
ATOM 641 C CA . CYS A 1 83 ? -2.427 2.593 12.294 1.00 78.56 83 CYS A CA 1
ATOM 642 C C . CYS A 1 83 ? -2.209 2.126 13.742 1.00 78.56 83 CYS A C 1
ATOM 644 O O . CYS A 1 83 ? -1.236 1.447 14.058 1.00 78.56 83 CYS A O 1
ATOM 646 N N . GLU A 1 84 ? -3.172 2.405 14.618 1.00 71.19 84 GLU A N 1
ATOM 647 C CA . GLU A 1 84 ? -3.117 1.988 16.028 1.00 71.19 84 GLU A CA 1
ATOM 648 C C . GLU A 1 84 ? -3.421 0.497 16.261 1.00 71.19 84 GLU A C 1
ATOM 650 O O . GLU A 1 84 ? -3.221 -0.004 17.367 1.00 71.19 84 GLU A O 1
ATOM 655 N N . LEU A 1 85 ? -3.881 -0.239 15.239 1.00 69.50 85 LEU A N 1
ATOM 656 C CA . LEU A 1 85 ? -4.186 -1.672 15.367 1.00 69.50 85 LEU A CA 1
ATOM 657 C C . LEU A 1 85 ? -2.960 -2.532 15.680 1.00 69.50 85 LEU A C 1
ATOM 659 O O . LEU A 1 85 ? -3.121 -3.623 16.211 1.00 69.50 85 LEU A O 1
ATOM 663 N N . GLY A 1 86 ? -1.756 -2.052 15.366 1.00 55.88 86 GLY A N 1
ATOM 664 C CA . GLY A 1 86 ? -0.512 -2.735 15.717 1.00 55.88 86 GLY A CA 1
ATOM 665 C C . GLY A 1 86 ? 0.016 -2.445 17.123 1.00 55.88 86 GLY A C 1
ATOM 666 O O . GLY A 1 86 ? 0.949 -3.114 17.551 1.00 55.88 86 GLY A O 1
ATOM 667 N N . CYS A 1 87 ? -0.558 -1.466 17.836 1.00 47.88 87 CYS A N 1
ATOM 668 C CA . CYS A 1 87 ? -0.143 -1.068 19.190 1.00 47.88 87 CYS A CA 1
ATOM 669 C C . CYS A 1 87 ? -1.131 -1.507 20.281 1.00 47.88 87 CYS A C 1
ATOM 671 O O . CYS A 1 87 ? -0.879 -1.281 21.464 1.00 47.88 87 CYS A O 1
ATOM 673 N N . ARG A 1 88 ? -2.266 -2.113 19.912 1.00 46.78 88 ARG A N 1
ATOM 674 C CA . ARG A 1 88 ? -3.184 -2.726 20.875 1.00 46.78 88 ARG A CA 1
ATOM 675 C C . ARG A 1 88 ? -2.756 -4.184 21.052 1.00 46.78 88 ARG A C 1
ATOM 677 O O . ARG A 1 88 ? -3.059 -5.012 20.206 1.00 46.78 88 ARG A O 1
ATOM 684 N N . GLU A 1 89 ? -2.047 -4.423 22.158 1.00 37.91 89 GLU A N 1
ATOM 685 C CA . GLU A 1 89 ? -1.501 -5.703 22.650 1.00 37.91 89 GLU A CA 1
ATOM 686 C C . GLU A 1 89 ? -0.093 -6.071 22.134 1.00 37.91 89 GLU A C 1
ATOM 688 O O . GLU A 1 89 ? 0.092 -6.965 21.306 1.00 37.91 89 GLU A O 1
ATOM 693 N N . ALA A 1 90 ? 0.909 -5.397 22.713 1.00 34.97 90 ALA A N 1
ATOM 694 C CA . ALA A 1 90 ? 2.189 -6.004 23.087 1.00 34.97 90 ALA A CA 1
ATOM 695 C C . ALA A 1 90 ? 2.280 -6.047 24.620 1.00 34.97 90 ALA A C 1
ATOM 697 O O . ALA A 1 90 ? 1.825 -5.060 25.247 1.00 34.97 90 ALA A O 1
#

Sequence (90 aa):
VHVRDFSESEMELYLDSGTPMDRAGAYGVQDMPFNPVTKMDGCYLNVVGLPLCTVVSLMEKVGTVLKLHPRLRVPYFDRCDGCELGCREA